Protein 3C57 (pdb70)

InterPro domains:
  IPR000792 Transcription regulator LuxR, C-terminal [PF00196] (149-204)
  IPR000792 Transcription regulator LuxR, C-terminal [PR00038] (150-164)
  IPR000792 Transcription regulator LuxR, C-terminal [PR00038] (164-180)
  IPR000792 Transcription regulator LuxR, C-terminal [PR00038] (180-192)
  IPR000792 Transcription regulator LuxR, C-terminal [PS00622] (164-191)
  IPR000792 Transcription regulator LuxR, C-terminal [PS50043] (143-208)
  IPR000792 Transcription regulator LuxR, C-terminal [SM00421] (147-204)
  IPR000792 Transcription regulator LuxR, C-terminal [cd06170] (150-204)
  IPR001789 Signal transduction response regulator, receiver domain [PF00072] (4-115)
  IPR001789 Signal transduction response regulator, receiver domain [PS50110] (3-119)
  IPR001789 Signal transduction response regulator, receiver domain [SM00448] (2-115)
  IPR011006 CheY-like superfamily [SSF52172] (1-129)
  IPR016032 Signal transduction response regulator, C-terminal effector [SSF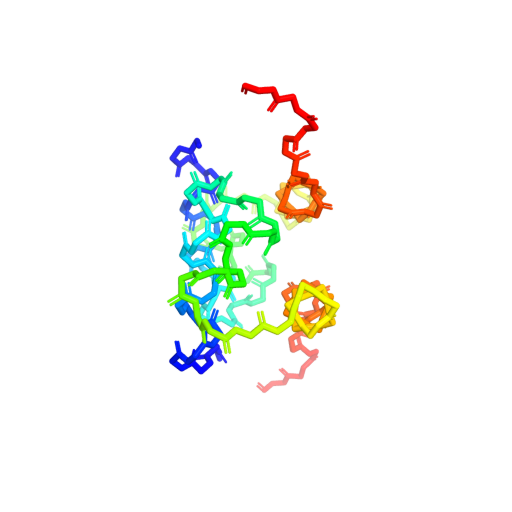46894] (137-208)
  IPR039420 Transcriptional regulatory protein WalR-like [PTHR43214] (2-208)
  IPR058245 NreC/VraR/RcsB-like, phosphoacceptor receiver domain [cd17535] (4-120)

Radius of gyration: 14.15 Å; Cα contacts (8 Å, |Δi|>4): 76; chains: 2; bounding box: 41×43×21 Å

Sequence (100 aa):
GLTDQERTLLGLLSSEGLLTNKQIADRMFLAEKTVKNYVSSRLLAKLGMMERRRTQTDQERTLLGLLLSEGLLTNKQIADRMFLAEKTVKKNNYVSSRLLAKLGMMERRTQ

B-factor: mean 14.69, std 7.92, range [2.0, 57.08]

Organism: Mycobacterium tuberculosis (strain ATCC 25618 / H37Rv) (NCBI:txid83332)

CATH classification: 1.10.10.10

Structure (mmCIF, N/CA/C/O backbone):
data_3C57
#
_entry.id   3C57
#
_cell.length_a   39.637
_cell.length_b   47.400
_cell.length_c   66.436
_cell.angle_alpha   90.00
_cell.angle_beta   90.00
_cell.angle_gamma   90.00
#
_symmetry.space_group_name_H-M   'P 21 21 21'
#
loop_
_entity.id
_entity.type
_entity.pdbx_description
1 polymer 'TWO COMPONENT TRANSCRIPTIONAL REGULATORY PROTEIN DEVR'
2 water water
#
loop_
_atom_site.group_PDB
_atom_site.id
_atom_site.type_symbol
_atom_site.label_atom_id
_atom_site.label_alt_id
_atom_site.label_comp_id
_atom_site.label_asym_id
_atom_site.label_entity_id
_atom_site.label_seq_id
_atom_site.pdbx_PDB_ins_code
_atom_site.Cartn_x
_atom_site.Cartn_y
_atom_site.Cartn_z
_atom_site.occupancy
_atom_site.B_iso_or_equiv
_atom_site.auth_seq_id
_atom_site.auth_comp_id
_atom_site.auth_asym_id
_atom_site.auth_atom_id
_atom_site.pdbx_PDB_model_num
ATOM 1 N N . GLY A 1 27 ? 36.792 -2.599 27.353 1.00 22.25 149 GLY A N 1
ATOM 2 C CA . GLY A 1 27 ? 36.971 -1.154 27.688 1.00 22.18 149 GLY A CA 1
ATOM 3 C C . GLY A 1 27 ? 38.423 -0.710 27.702 1.00 22.42 149 GLY A C 1
ATOM 4 O O . GLY A 1 27 ? 39.312 -1.446 27.285 1.00 25.16 149 GLY A O 1
ATOM 5 N N . LEU A 1 28 ? 38.668 0.499 28.189 1.00 20.83 150 LEU A N 1
ATOM 6 C CA . LEU A 1 28 ? 40.032 1.032 28.239 1.00 20.10 150 LEU A CA 1
ATOM 7 C C . LEU A 1 28 ? 40.761 0.625 29.520 1.00 20.15 150 LEU A C 1
ATOM 8 O O . LEU A 1 28 ? 40.131 0.293 30.533 1.00 19.78 150 LEU A O 1
ATOM 13 N N . THR A 1 29 ? 42.090 0.639 29.461 1.00 18.67 151 THR A N 1
ATOM 14 C CA . THR A 1 29 ? 42.906 0.415 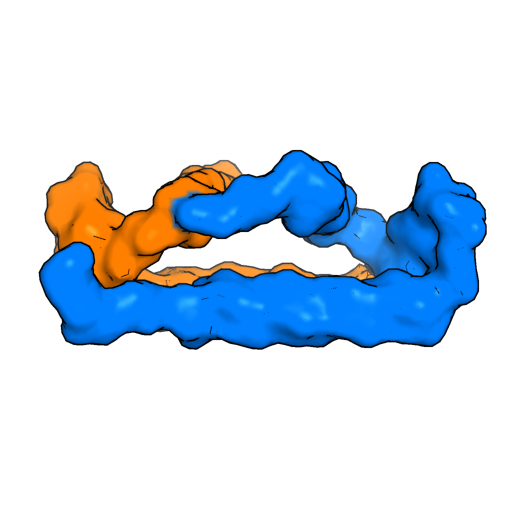30.644 1.00 17.22 151 THR A CA 1
ATOM 15 C C . THR A 1 29 ? 42.963 1.703 31.444 1.00 17.44 151 THR A C 1
ATOM 16 O O . THR A 1 29 ? 42.570 2.766 30.960 1.00 13.79 151 THR A O 1
ATOM 20 N N . ASP A 1 30 ? 43.481 1.600 32.664 1.00 16.69 152 ASP A N 1
ATOM 21 C CA . ASP A 1 30 ? 43.624 2.748 33.551 1.00 14.94 152 ASP A CA 1
ATOM 22 C C . ASP A 1 30 ? 44.423 3.906 32.932 1.00 14.68 152 ASP A C 1
ATOM 23 O O . ASP A 1 30 ? 43.983 5.057 32.976 1.00 12.32 152 ASP A O 1
ATOM 25 N N . GLN A 1 31 ? 45.589 3.615 32.356 1.00 13.78 153 GLN A N 1
ATOM 26 C CA . GLN A 1 31 ? 46.429 4.673 31.779 1.00 12.55 153 GLN A CA 1
ATOM 27 C C . GLN A 1 31 ? 45.712 5.379 30.623 1.00 12.14 153 GLN A C 1
ATOM 28 O O . GLN A 1 31 ? 45.750 6.602 30.500 1.00 13.05 153 GLN A O 1
ATOM 30 N N . GLU A 1 32 ? 45.057 4.584 29.781 1.00 11.91 154 GLU A N 1
ATOM 31 C CA . GLU A 1 32 ? 44.265 5.106 28.673 1.00 12.49 154 GLU A CA 1
ATOM 32 C C . GLU A 1 32 ? 43.137 5.989 29.190 1.00 9.87 154 GLU A C 1
ATOM 33 O O . GLU A 1 32 ? 42.879 7.064 28.632 1.00 9.32 154 GLU A O 1
ATOM 39 N N . ARG A 1 33 ? 42.461 5.534 30.250 1.00 9.78 155 ARG A N 1
ATOM 40 C CA . ARG A 1 33 ? 41.383 6.314 30.846 1.00 9.02 155 ARG A CA 1
ATOM 41 C C . ARG A 1 33 ? 41.887 7.664 31.368 1.00 8.31 155 ARG A C 1
ATOM 42 O O . ARG A 1 33 ? 41.240 8.691 31.179 1.00 12.22 155 ARG A O 1
ATOM 50 N N . THR A 1 34 ? 43.052 7.666 32.017 1.00 9.74 156 THR A N 1
ATOM 51 C CA . THR A 1 34 ? 43.657 8.907 32.497 1.00 11.20 156 THR A CA 1
ATOM 52 C C . THR A 1 34 ? 43.933 9.877 31.351 1.00 11.88 156 THR A C 1
ATOM 53 O O . THR A 1 34 ? 43.595 11.070 31.410 1.00 10.55 156 THR A O 1
ATOM 57 N N . LEU A 1 35 ? 44.542 9.357 30.298 1.00 9.11 157 LEU A N 1
ATOM 58 C CA . LEU A 1 35 ? 44.814 10.176 29.114 1.00 8.84 157 LEU A CA 1
ATOM 59 C C . LEU A 1 35 ? 43.522 10.720 28.537 1.00 9.03 157 LEU A C 1
ATOM 60 O O . LEU A 1 35 ? 43.452 11.898 28.190 1.00 11.14 157 LEU A O 1
ATOM 65 N N . LEU A 1 36 ? 42.497 9.866 28.434 1.00 8.98 158 LEU A N 1
ATOM 66 C CA . LEU A 1 36 ? 41.192 10.291 27.893 1.00 9.41 158 LEU A CA 1
ATOM 67 C C . LEU A 1 36 ? 40.593 11.412 28.770 1.00 9.37 158 LEU A C 1
ATOM 68 O O . LEU A 1 36 ? 40.034 12.366 28.250 1.00 12.16 158 LEU A O 1
ATOM 73 N N . GLY A 1 37 ? 40.775 11.315 30.082 1.00 8.33 159 GLY A N 1
ATOM 74 C CA . GLY A 1 37 ? 40.354 12.371 30.992 1.00 10.72 159 GLY A CA 1
ATOM 75 C C . GLY A 1 37 ? 41.006 13.697 30.651 1.00 11.98 159 GLY A C 1
ATOM 76 O O . GLY A 1 37 ? 40.346 14.737 30.610 1.00 13.00 159 GLY A O 1
ATOM 77 N N . LEU A 1 38 ? 42.314 13.666 30.427 1.00 10.01 160 LEU A N 1
ATOM 78 C CA . LEU A 1 38 ? 43.060 14.901 30.123 1.00 8.75 160 LEU A CA 1
ATOM 79 C C . LEU A 1 38 ? 42.633 15.476 28.786 1.00 11.82 160 LEU A C 1
ATOM 80 O O . LEU A 1 38 ? 42.540 16.710 28.635 1.00 12.79 160 LEU A O 1
ATOM 85 N N . LEU A 1 39 ? 42.388 14.608 27.805 1.00 10.95 161 LEU A N 1
ATOM 86 C CA . LEU A 1 39 ? 41.893 15.082 26.500 1.00 11.09 161 LEU A CA 1
ATOM 87 C C . LEU A 1 39 ? 40.514 15.736 26.679 1.00 11.67 161 LEU A C 1
ATOM 88 O O . LEU A 1 39 ? 40.201 16.777 26.077 1.00 12.28 161 LEU A O 1
ATOM 93 N N . SER A 1 40 ? 39.703 15.135 27.538 1.00 10.43 162 SER A N 1
ATOM 94 C CA A SER A 1 40 ? 38.337 15.606 27.740 0.50 11.62 162 SER A CA 1
ATOM 95 C CA B SER A 1 40 ? 38.336 15.597 27.782 0.50 11.75 162 SER A CA 1
ATOM 96 C C . SER A 1 40 ? 38.348 16.992 28.389 1.00 11.77 162 SER A C 1
ATOM 97 O O . SER A 1 40 ? 37.415 17.782 28.190 1.00 11.21 162 SER A O 1
ATOM 102 N N . GLU A 1 41 ? 39.410 17.271 29.151 1.00 10.09 163 GLU A N 1
ATOM 103 C CA . GLU A 1 41 ? 39.569 18.549 29.845 1.00 13.52 163 GLU A CA 1
ATOM 104 C C . GLU A 1 41 ? 40.078 19.602 28.873 1.00 10.85 163 GLU A C 1
ATOM 105 O O . GLU A 1 41 ? 40.080 20.795 29.199 1.00 11.41 163 GLU A O 1
ATOM 111 N N . GLY A 1 42 ? 40.557 19.168 27.712 1.00 7.88 164 GLY A N 1
ATOM 112 C CA . GLY A 1 42 ? 41.033 20.111 26.720 1.00 7.73 164 GLY A CA 1
ATOM 113 C C . GLY A 1 42 ? 42.507 20.455 26.801 1.00 7.81 164 GLY A C 1
ATOM 114 O O . GLY A 1 42 ? 42.953 21.423 26.183 1.00 8.06 164 GLY A O 1
ATOM 115 N N . LEU A 1 43 ? 43.285 19.678 27.547 1.00 8.78 165 LEU A N 1
ATOM 116 C CA A LEU A 1 43 ? 44.719 19.944 27.614 0.50 9.46 165 LEU A CA 1
ATOM 117 C CA B LEU A 1 43 ? 44.735 19.921 27.618 0.50 9.28 165 LEU A CA 1
ATOM 118 C C . LEU A 1 43 ? 45.404 19.645 26.282 1.00 10.28 165 LEU A C 1
ATOM 119 O O . LEU A 1 43 ? 45.067 18.670 25.609 1.00 11.49 165 LEU A O 1
ATOM 128 N N . THR A 1 44 ? 46.385 20.469 25.908 1.00 11.72 166 THR A N 1
ATOM 129 C CA . THR A 1 44 ? 47.158 20.220 24.691 1.00 10.15 166 THR A CA 1
ATOM 130 C C . THR A 1 44 ? 48.094 19.038 24.868 1.00 11.71 166 THR A C 1
ATOM 131 O O . THR A 1 44 ? 48.365 18.641 26.023 1.00 10.35 166 THR A O 1
ATOM 135 N N . ASN A 1 45 ? 48.636 18.501 23.764 1.00 11.05 167 ASN A N 1
ATOM 136 C CA . ASN A 1 45 ? 49.659 17.440 23.914 1.00 11.09 167 ASN A CA 1
ATOM 137 C C . ASN A 1 45 ? 50.825 17.897 24.772 1.00 11.48 167 ASN A C 1
ATOM 138 O O . ASN A 1 45 ? 51.344 17.111 25.562 1.00 11.78 167 ASN A O 1
ATOM 143 N N . LYS A 1 46 ? 51.250 19.153 24.589 1.00 9.79 168 LYS A N 1
ATOM 144 C CA . LYS A 1 46 ? 52.361 19.685 25.391 1.00 11.82 168 LYS A CA 1
ATOM 145 C C . LYS A 1 46 ? 52.007 19.713 26.876 1.00 12.51 168 LYS A C 1
ATOM 146 O O . LYS A 1 46 ? 52.811 19.349 27.710 1.00 10.78 168 LYS A O 1
ATOM 150 N N . GLN A 1 47 ? 50.806 20.168 27.198 1.00 9.84 169 GLN A N 1
ATOM 151 C CA . GLN A 1 47 ? 50.382 20.223 28.606 1.00 11.64 169 GLN A CA 1
ATOM 152 C C . GLN A 1 47 ? 50.329 18.828 29.191 1.00 8.96 169 GLN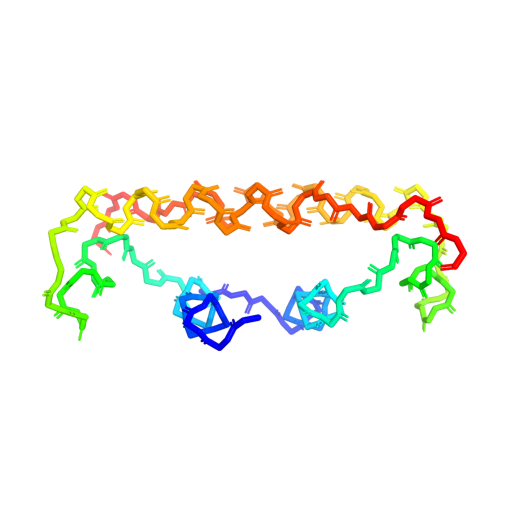 A C 1
ATOM 153 O O . GLN A 1 47 ? 50.717 18.625 30.345 1.00 11.15 169 GLN A O 1
ATOM 159 N N . ILE A 1 48 ? 49.845 17.870 28.398 1.00 8.74 170 ILE A N 1
ATOM 160 C CA . ILE A 1 48 ? 49.760 16.478 28.872 1.00 10.19 170 ILE A CA 1
ATOM 161 C C . ILE A 1 48 ? 51.164 15.911 29.090 1.00 8.93 170 ILE A C 1
ATOM 162 O O . ILE A 1 48 ? 51.426 15.262 30.116 1.00 11.10 170 ILE A O 1
ATOM 167 N N . ALA A 1 49 ? 52.074 16.205 28.162 1.00 8.88 171 ALA A N 1
ATOM 168 C CA . ALA A 1 49 ? 53.477 15.723 28.257 1.00 9.93 171 ALA A CA 1
ATOM 169 C C . ALA A 1 49 ? 54.138 16.278 29.509 1.00 10.39 171 ALA A C 1
ATOM 170 O O . ALA A 1 49 ? 54.874 15.575 30.222 1.00 10.96 171 ALA A O 1
ATOM 172 N N . ASP A 1 50 ? 53.870 17.538 29.800 1.00 11.01 172 ASP A N 1
ATOM 173 C CA . ASP A 1 50 ? 54.426 18.139 30.988 1.00 14.69 172 ASP A CA 1
ATOM 174 C C . ASP A 1 50 ? 53.888 17.529 32.276 1.00 14.16 172 ASP A C 1
ATOM 175 O O . ASP A 1 50 ? 54.649 17.321 33.228 1.00 19.52 172 ASP A O 1
ATOM 180 N N . ARG A 1 51 ? 52.607 17.188 32.291 1.00 12.72 173 ARG A N 1
ATOM 181 C CA . ARG A 1 51 ? 51.974 16.559 33.451 1.00 15.28 173 ARG A CA 1
ATOM 182 C C . ARG A 1 51 ? 52.451 15.117 33.658 1.00 13.53 173 ARG A C 1
ATOM 183 O O . ARG A 1 51 ? 52.447 14.602 34.801 1.00 11.44 173 ARG A O 1
ATOM 191 N N . MET A 1 52 ? 52.847 14.472 32.553 1.00 13.04 174 MET A N 1
ATOM 192 C CA . MET A 1 52 ? 53.261 13.053 32.574 1.00 13.59 174 MET A CA 1
ATOM 193 C C . MET A 1 52 ? 54.770 12.827 32.495 1.00 10.64 174 MET A C 1
ATOM 194 O O . MET A 1 52 ? 55.238 11.668 32.543 1.00 12.96 174 MET A O 1
ATOM 199 N N . PHE A 1 53 ? 55.538 13.908 32.414 1.00 10.76 175 PHE A N 1
ATOM 200 C CA . PHE A 1 53 ? 57.008 13.812 32.309 1.00 9.31 175 PHE A CA 1
ATOM 201 C C . PHE A 1 53 ? 57.388 12.975 31.100 1.00 11.98 175 PHE A C 1
ATOM 202 O O . PHE A 1 53 ? 58.265 12.123 31.182 1.00 12.36 175 PHE A O 1
ATOM 210 N N . LEU A 1 54 ? 56.710 13.218 29.985 1.00 7.52 176 LEU A N 1
ATOM 211 C CA . LEU A 1 54 ? 56.970 12.507 28.728 1.00 10.81 176 LEU A CA 1
ATOM 212 C C . LEU A 1 54 ? 57.318 13.515 27.646 1.00 10.43 176 LEU A C 1
ATOM 213 O O . LEU A 1 54 ? 57.006 14.705 27.769 1.00 12.56 176 LEU A O 1
ATOM 218 N N . ALA A 1 55 ? 57.946 13.045 26.577 1.00 10.23 177 ALA A N 1
ATOM 219 C CA . ALA A 1 55 ? 58.138 13.861 25.389 1.00 9.01 177 ALA A CA 1
ATOM 220 C C . ALA A 1 55 ? 56.804 14.145 24.719 1.00 11.42 177 ALA A C 1
ATOM 221 O O . ALA A 1 55 ? 55.907 13.303 24.709 1.00 10.43 177 ALA A O 1
ATOM 223 N N . GLU A 1 56 ? 56.669 15.337 24.144 1.00 11.16 178 GLU A N 1
ATOM 224 C CA . GLU A 1 56 ? 55.429 15.657 23.408 1.00 8.91 178 GLU A CA 1
ATOM 225 C C . GLU A 1 56 ? 55.159 14.638 22.291 1.00 10.26 178 GLU A C 1
ATOM 226 O O . GLU A 1 56 ? 54.001 14.253 22.051 1.00 11.96 178 GLU A O 1
ATOM 232 N N . LYS A 1 57 ? 56.214 14.201 21.602 1.00 9.94 179 LYS A N 1
ATOM 233 C CA . LYS A 1 57 ? 56.010 13.234 20.507 1.00 10.68 179 LYS A CA 1
ATOM 234 C C . LYS A 1 57 ? 55.466 11.909 21.033 1.00 11.39 179 LYS A C 1
ATOM 235 O O . LYS A 1 57 ? 54.655 11.247 20.377 1.00 12.36 179 LYS A O 1
ATOM 241 N N . THR A 1 58 ? 55.916 11.512 22.223 1.00 9.99 180 THR A N 1
ATOM 242 C CA . THR A 1 58 ? 55.420 10.286 22.850 1.00 11.66 180 THR A CA 1
ATOM 243 C C . THR A 1 58 ? 53.909 10.419 23.103 1.00 10.95 180 THR A C 1
ATOM 244 O O . THR A 1 58 ? 53.094 9.500 22.830 1.00 11.16 180 THR A O 1
ATOM 248 N N . VAL A 1 59 ? 53.530 11.577 23.644 1.00 10.30 181 VAL A N 1
ATOM 249 C CA . VAL A 1 59 ? 52.122 11.835 23.923 1.00 10.56 181 VAL A CA 1
ATOM 250 C C . VAL A 1 59 ? 51.327 11.806 22.621 1.00 11.01 181 VAL A C 1
ATOM 251 O O . VAL A 1 59 ? 50.253 11.193 22.570 1.00 12.10 181 VAL A O 1
ATOM 255 N N . LYS A 1 60 ? 51.858 12.412 21.560 1.00 10.14 182 LYS A N 1
ATOM 256 C CA . LYS A 1 60 ? 51.156 12.430 20.287 1.00 10.78 182 LYS A CA 1
ATOM 257 C C . LYS A 1 60 ? 50.868 10.995 19.833 1.00 11.70 182 LYS A C 1
ATOM 258 O O . LYS A 1 60 ? 49.744 10.657 19.372 1.00 11.02 182 LYS A O 1
ATOM 264 N N . ASN A 1 61 ? 51.874 10.138 19.962 1.00 10.95 183 ASN A N 1
ATOM 265 C CA . ASN A 1 61 ? 51.690 8.746 19.557 1.00 11.90 183 ASN A CA 1
ATOM 266 C C . ASN A 1 61 ? 50.675 8.005 20.436 1.00 10.62 183 ASN A C 1
ATOM 267 O O . ASN A 1 61 ? 49.856 7.239 19.911 1.00 12.45 183 ASN A O 1
ATOM 272 N N . TYR A 1 62 ? 50.736 8.204 21.755 1.00 9.72 184 TYR A N 1
ATOM 273 C CA . TYR A 1 62 ? 49.734 7.602 22.666 1.00 9.53 184 TYR A CA 1
ATOM 274 C C . TYR A 1 62 ? 48.308 8.058 22.323 1.00 10.43 184 TYR A C 1
ATOM 275 O O . TYR A 1 62 ? 47.366 7.252 22.327 1.00 11.92 184 TYR A O 1
ATOM 284 N N . VAL A 1 63 ? 48.160 9.352 22.029 1.00 9.24 185 VAL A N 1
ATOM 285 C CA . VAL A 1 63 ? 46.838 9.921 21.715 1.00 10.62 185 VAL A CA 1
ATOM 286 C C . VAL A 1 63 ? 46.356 9.328 20.398 1.00 9.72 185 VAL A C 1
ATOM 287 O O . VAL A 1 63 ? 45.177 8.965 20.269 1.00 10.51 185 VAL A O 1
ATOM 291 N N . SER A 1 64 ? 47.257 9.203 19.419 1.00 10.36 186 SER A N 1
ATOM 292 C CA A SER A 1 64 ? 46.870 8.611 18.140 0.75 11.04 186 SER A CA 1
ATOM 293 C CA B SER A 1 64 ? 46.875 8.591 18.137 0.25 9.91 186 SER A CA 1
ATOM 294 C C . SER A 1 64 ? 46.370 7.162 18.309 1.00 10.29 186 SER A C 1
ATOM 295 O O . SER A 1 64 ? 45.381 6.755 17.681 1.00 10.36 186 SER A O 1
ATOM 300 N N . ARG A 1 65 ? 47.078 6.380 19.137 1.00 7.33 187 ARG A N 1
ATOM 301 C CA . ARG A 1 65 ? 46.687 4.970 19.381 1.00 8.54 187 ARG A CA 1
ATOM 302 C C . ARG A 1 65 ? 45.340 4.927 20.105 1.00 9.99 187 ARG A C 1
ATOM 303 O O . ARG A 1 65 ? 44.443 4.134 19.760 1.00 10.77 187 ARG A O 1
ATOM 311 N N . LEU A 1 66 ? 45.186 5.792 21.105 1.00 8.48 188 LEU A N 1
ATOM 312 C CA . LEU A 1 66 ? 43.921 5.835 21.872 1.00 8.43 188 LEU A CA 1
ATOM 313 C C . LEU A 1 66 ? 42.740 6.207 20.976 1.00 12.23 188 LEU A C 1
ATOM 314 O O . LEU A 1 66 ? 41.685 5.552 20.985 1.00 10.52 188 LEU A O 1
ATOM 319 N N . LEU A 1 67 ? 42.893 7.267 20.192 1.00 10.48 189 LEU A N 1
ATOM 320 C CA . LEU A 1 67 ? 41.787 7.652 19.312 1.00 11.14 189 LEU A CA 1
ATOM 321 C C . LEU A 1 67 ? 41.495 6.577 18.282 1.00 13.49 189 LEU A C 1
ATOM 322 O O . LEU A 1 67 ? 40.339 6.346 17.945 1.00 12.71 189 LEU A O 1
ATOM 327 N N . ALA A 1 68 ? 42.529 5.901 17.781 1.00 11.52 190 ALA A N 1
ATOM 328 C CA . ALA A 1 68 ? 42.274 4.759 16.875 1.00 14.17 190 ALA A CA 1
ATOM 329 C C . ALA A 1 68 ? 41.446 3.645 17.537 1.00 13.91 190 ALA A C 1
ATOM 330 O O . ALA A 1 68 ? 40.522 3.089 16.912 1.00 13.42 190 ALA A O 1
ATOM 332 N N . LYS A 1 69 ? 41.769 3.331 18.788 1.00 11.15 191 LYS A N 1
ATOM 333 C CA . LYS A 1 69 ? 41.041 2.324 19.554 1.00 11.32 191 LYS A CA 1
ATOM 334 C C . LYS A 1 69 ? 39.580 2.727 19.774 1.00 11.26 191 LYS A C 1
ATOM 335 O O . LYS A 1 69 ? 38.671 1.892 19.629 1.00 11.49 191 LYS A O 1
ATOM 341 N N . LEU A 1 70 ? 39.348 3.982 20.153 1.00 10.42 192 LEU A N 1
ATOM 342 C CA . LEU A 1 70 ? 37.975 4.487 20.336 1.00 9.75 192 LEU A CA 1
ATOM 343 C C . LEU A 1 70 ? 37.172 4.440 19.047 1.00 12.25 192 LEU A C 1
ATOM 344 O O . LEU A 1 70 ? 35.945 4.324 19.078 1.00 11.54 192 LEU A O 1
ATOM 349 N N . GLY A 1 71 ? 37.883 4.549 17.931 1.00 9.69 193 GLY A N 1
ATOM 350 C CA . GLY A 1 71 ? 37.284 4.554 16.592 1.00 8.82 193 GLY A CA 1
ATOM 351 C C . GLY A 1 71 ? 36.871 3.185 16.089 1.00 8.14 193 GLY A C 1
ATOM 352 O O . GLY A 1 71 ? 36.275 3.073 14.992 1.00 8.92 193 GLY A O 1
ATOM 353 N N . MET A 1 72 ? 37.182 2.138 16.870 1.00 7.49 194 MET A N 1
ATOM 354 C CA A MET A 1 72 ? 36.835 0.761 16.482 0.75 7.88 194 MET A CA 1
ATOM 355 C CA B MET A 1 72 ? 36.821 0.777 16.481 0.25 9.65 194 MET A CA 1
ATOM 356 C C . MET A 1 72 ? 35.880 0.160 17.498 1.00 9.29 194 MET A C 1
ATOM 357 O O . MET A 1 72 ? 35.842 0.596 18.668 1.00 10.03 194 MET A O 1
ATOM 366 N N . GLU A 1 73 ? 35.118 -0.858 17.079 1.00 10.07 195 GLU A N 1
ATOM 367 C CA . GLU A 1 73 ? 34.244 -1.545 18.023 1.00 10.59 195 GLU A CA 1
ATOM 368 C C . GLU A 1 73 ? 34.292 -3.038 17.754 1.00 9.17 195 GLU A C 1
ATOM 369 O O . GLU A 1 73 ? 34.711 -3.459 16.670 1.00 10.37 195 GLU A O 1
ATO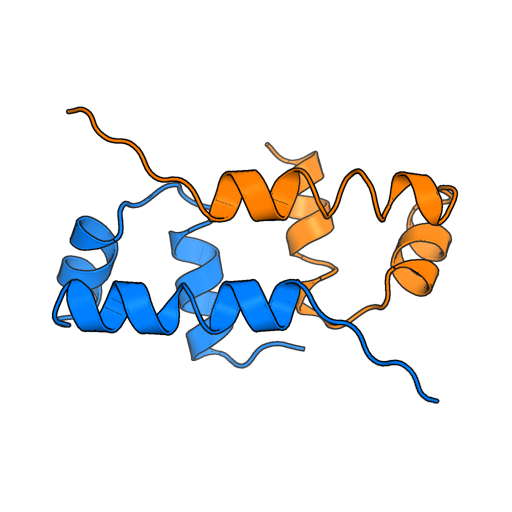M 375 N N . ARG A 1 74 ? 33.900 -3.836 18.742 1.00 9.31 196 ARG A N 1
ATOM 376 C CA A ARG A 1 74 ? 33.902 -5.283 18.516 0.50 9.32 196 ARG A CA 1
ATOM 377 C CA B ARG A 1 74 ? 33.811 -5.307 18.587 0.50 11.60 196 ARG A CA 1
ATOM 378 C C . ARG A 1 74 ? 32.913 -5.675 17.418 1.00 10.75 196 ARG A C 1
ATOM 379 O O . ARG A 1 74 ? 31.785 -5.166 17.335 1.00 10.80 196 ARG A O 1
ATOM 394 N N . ARG A 1 75 ? 33.331 -6.606 16.565 1.00 7.00 197 ARG A N 1
ATOM 395 C CA . ARG A 1 75 ? 32.418 -7.072 15.525 1.00 7.56 197 ARG A CA 1
ATOM 396 C C . ARG A 1 75 ? 31.783 -8.415 15.869 1.00 11.20 197 ARG A C 1
ATOM 397 O O . ARG A 1 75 ? 30.967 -8.906 15.117 1.00 12.58 197 ARG A O 1
ATOM 405 N N . THR A 1 76 ? 32.162 -9.018 17.000 1.00 10.46 198 THR A N 1
ATOM 406 C CA . THR A 1 76 ? 31.754 -10.407 17.223 1.00 14.93 198 THR A CA 1
ATOM 407 C C . THR A 1 76 ? 31.026 -10.449 18.526 1.00 19.39 198 THR A C 1
ATOM 408 O O . THR A 1 76 ? 30.975 -9.449 19.252 1.00 18.21 198 THR A O 1
ATOM 412 N N . GLN A 1 77 ? 30.514 -11.637 18.827 1.00 23.31 199 GLN A N 1
ATOM 413 C CA . GLN A 1 77 ? 29.792 -11.912 20.056 1.00 27.79 199 GLN A CA 1
ATOM 414 C C . GLN A 1 77 ? 30.738 -11.926 21.259 1.00 29.77 199 GLN A C 1
ATOM 415 O O . GLN A 1 77 ? 30.874 -10.928 21.969 1.00 32.74 199 GLN A O 1
ATOM 418 N N . THR B 1 29 ? 31.533 19.467 26.611 1.00 17.86 151 THR B N 1
ATOM 419 C CA . THR B 1 29 ? 30.048 19.343 26.448 1.00 16.92 151 THR B CA 1
ATOM 420 C C . THR B 1 29 ? 29.552 18.056 27.099 1.00 16.16 151 THR B C 1
ATOM 421 O O . THR B 1 29 ? 30.035 16.981 26.777 1.00 12.51 151 THR B O 1
ATOM 425 N N . ASP B 1 30 ? 28.578 18.154 28.001 1.00 15.91 152 ASP B N 1
ATOM 426 C CA . ASP B 1 30 ? 28.159 16.977 28.776 1.00 15.52 152 ASP B CA 1
ATOM 427 C C . ASP B 1 30 ? 27.550 15.825 27.970 1.00 14.40 152 ASP B C 1
ATOM 428 O O . A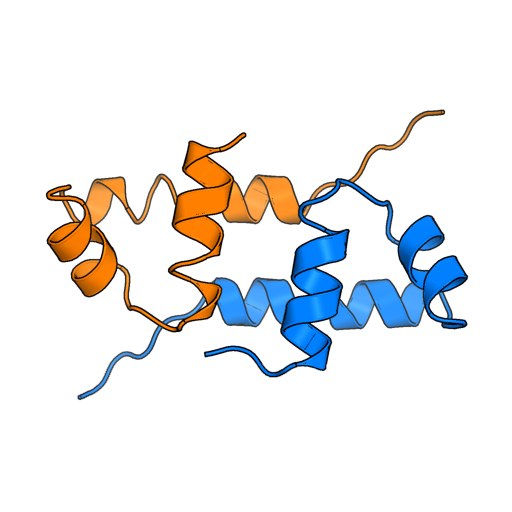SP B 1 30 ? 27.730 14.670 28.341 1.00 13.83 152 ASP B O 1
ATOM 433 N N . GLN B 1 31 ? 26.862 16.109 26.865 1.00 13.89 153 GLN B N 1
ATOM 434 C CA . GLN B 1 31 ? 26.324 15.022 26.015 1.00 13.91 153 GLN B CA 1
ATOM 435 C C . GLN B 1 31 ? 27.443 14.262 25.299 1.00 13.73 153 GLN B C 1
ATOM 436 O O . GLN B 1 31 ? 27.366 13.050 25.074 1.00 16.26 153 GLN B O 1
ATOM 438 N N . GLU B 1 32 ? 28.495 14.987 24.948 1.00 14.29 154 GLU B N 1
ATOM 439 C CA . GLU B 1 32 ? 29.658 14.341 24.376 1.00 13.38 154 GLU B CA 1
ATOM 440 C C . GLU B 1 32 ? 30.445 13.593 25.450 1.00 11.74 154 GLU B C 1
ATOM 441 O O . GLU B 1 32 ? 30.956 12.497 25.203 1.00 9.81 154 GLU B O 1
ATOM 447 N N . ARG B 1 33 ? 30.525 14.168 26.645 1.00 12.48 155 ARG B N 1
ATOM 448 C CA . ARG B 1 33 ? 31.150 13.461 27.768 1.00 11.34 155 ARG B CA 1
ATOM 449 C C . ARG B 1 33 ? 30.396 12.169 28.107 1.00 14.44 155 ARG B C 1
ATOM 450 O O . ARG B 1 33 ? 31.008 11.161 28.451 1.00 12.14 155 ARG B O 1
ATOM 455 N N . THR B 1 34 ? 29.067 12.189 27.995 1.00 11.26 156 THR B N 1
ATOM 456 C CA . THR B 1 34 ? 28.266 11.000 28.248 1.00 14.88 156 THR B CA 1
ATOM 457 C C . THR B 1 34 ? 28.590 9.901 27.230 1.00 13.06 156 THR B C 1
ATOM 458 O O . THR B 1 34 ? 28.818 8.739 27.579 1.00 11.07 156 THR B O 1
ATOM 462 N N . LEU B 1 35 ? 28.608 10.284 25.962 1.00 12.02 157 LEU B N 1
ATOM 463 C CA . LEU B 1 35 ? 28.956 9.357 24.900 1.00 10.55 157 LEU B CA 1
ATOM 464 C C . LEU B 1 35 ? 30.367 8.787 25.105 1.00 10.04 157 LEU B C 1
ATOM 465 O O . LEU B 1 35 ? 30.605 7.569 24.935 1.00 11.29 157 LEU B O 1
ATOM 470 N N . LEU B 1 36 ? 31.321 9.664 25.443 1.00 9.38 158 LEU B N 1
ATOM 471 C CA . LEU B 1 36 ? 32.704 9.220 25.637 1.00 8.97 158 LEU B CA 1
ATOM 472 C C . LEU B 1 36 ? 32.809 8.164 26.755 1.00 8.58 158 LEU B C 1
ATOM 473 O O . LEU B 1 36 ? 33.574 7.208 26.644 1.00 9.49 158 LEU B O 1
ATOM 478 N N . GLY B 1 37 ? 32.033 8.355 27.819 1.00 8.15 159 GLY B N 1
ATOM 479 C CA . GLY B 1 37 ? 31.964 7.386 28.901 1.00 8.98 159 GLY B CA 1
ATOM 480 C C . GLY B 1 37 ? 31.570 6.005 28.412 1.00 12.51 159 GLY B C 1
ATOM 481 O O . GLY B 1 37 ? 32.177 5.002 28.797 1.00 13.05 159 GLY B O 1
ATOM 482 N N . LEU B 1 38 ? 30.542 5.937 27.568 1.00 9.40 160 LEU B N 1
ATOM 483 C CA A LEU B 1 38 ? 30.067 4.651 27.053 0.50 12.25 160 LEU B CA 1
ATOM 484 C CA B LEU B 1 38 ? 30.065 4.654 27.053 0.50 9.24 160 LEU B CA 1
ATOM 485 C C . LEU B 1 38 ? 31.084 4.020 26.094 1.00 9.98 160 LEU B C 1
ATOM 486 O O . LEU B 1 38 ? 31.275 2.801 26.089 1.00 11.71 160 LEU B O 1
ATOM 495 N N . LEU B 1 39 ? 31.741 4.844 25.276 1.00 11.35 161 LEU B N 1
ATOM 496 C CA . LEU B 1 39 ? 32.796 4.338 24.389 1.00 11.71 161 LEU B CA 1
ATOM 497 C C . LEU B 1 39 ? 33.936 3.723 25.187 1.00 13.60 161 LEU B C 1
ATOM 498 O O . LEU B 1 39 ? 34.502 2.681 24.829 1.00 12.83 161 LEU B O 1
ATOM 503 N N . SER B 1 40 ? 34.291 4.384 26.283 1.00 10.94 162 SER B N 1
ATOM 504 C CA . SER B 1 40 ? 35.391 3.942 27.105 1.00 11.66 162 SER B CA 1
ATOM 505 C C . SER B 1 40 ? 35.076 2.597 27.744 1.00 10.80 162 SER B C 1
ATOM 506 O O . SER B 1 40 ? 35.991 1.870 28.100 1.00 10.92 162 SER B O 1
ATOM 509 N N . GLU B 1 41 ? 33.790 2.279 27.898 1.00 8.11 163 GLU B N 1
ATOM 510 C CA . GLU B 1 41 ? 33.385 0.980 28.448 1.00 12.17 163 GLU B CA 1
ATOM 511 C C . GLU B 1 41 ? 33.404 -0.111 27.395 1.00 11.91 163 GLU B C 1
ATOM 512 O O . GLU B 1 41 ? 33.203 -1.280 27.718 1.00 12.17 163 GLU B O 1
ATOM 518 N N . GLY B 1 42 ? 33.623 0.269 26.142 1.00 10.55 164 GLY B N 1
ATOM 519 C CA . GLY B 1 42 ? 33.704 -0.712 25.067 1.00 12.21 164 GLY B CA 1
ATOM 520 C C . GLY B 1 42 ? 32.379 -1.094 24.442 1.00 10.82 164 GLY B C 1
ATOM 521 O O . GLY B 1 42 ? 32.292 -2.067 23.687 1.00 12.41 164 GLY B O 1
ATOM 522 N N . LEU B 1 43 ? 31.314 -0.371 24.756 1.00 9.02 165 LEU B N 1
ATOM 523 C CA A LEU B 1 43 ? 30.041 -0.645 24.099 0.50 10.08 165 LEU B CA 1
ATOM 524 C CA B LEU B 1 43 ? 30.029 -0.627 24.099 0.50 12.28 165 LEU B CA 1
ATOM 525 C C . LEU B 1 43 ? 30.099 -0.392 22.589 1.00 9.24 165 LEU B C 1
ATOM 526 O O . LEU B 1 43 ? 30.711 0.569 22.118 1.00 11.56 165 LEU B O 1
ATOM 535 N N . THR B 1 44 ? 29.431 -1.255 21.825 1.00 10.01 166 THR B N 1
ATOM 536 C CA . THR B 1 44 ? 29.350 -1.048 20.394 1.00 10.59 166 THR B CA 1
ATOM 537 C C . THR B 1 44 ? 28.378 0.103 20.086 1.00 9.90 166 THR B C 1
ATOM 538 O O . THR B 1 44 ? 27.586 0.523 20.958 1.00 8.11 166 THR B O 1
ATOM 542 N N . ASN B 1 45 ? 28.400 0.605 18.853 1.00 9.24 167 ASN B N 1
ATOM 543 C CA . ASN B 1 45 ? 27.405 1.634 18.484 1.00 10.97 167 ASN B CA 1
ATOM 544 C C . ASN B 1 45 ? 25.969 1.148 18.691 1.00 11.91 167 ASN B C 1
ATOM 545 O O . ASN B 1 45 ? 25.099 1.940 19.074 1.00 10.78 167 ASN B O 1
ATOM 550 N N . LYS B 1 46 ? 25.699 -0.132 18.396 1.00 10.16 168 LYS B N 1
ATOM 551 C CA . LYS B 1 46 ? 24.344 -0.680 18.579 1.00 10.97 168 LYS B CA 1
ATOM 552 C C . LYS B 1 46 ? 23.942 -0.70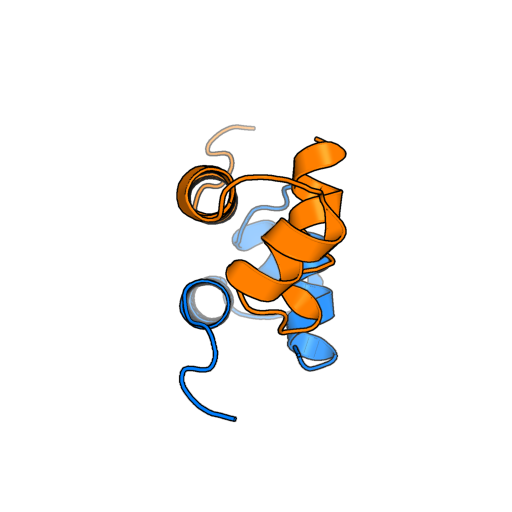2 20.043 1.00 11.56 168 LYS B C 1
ATOM 553 O O . LYS B 1 46 ? 22.786 -0.415 20.353 1.00 11.11 168 LYS B O 1
ATOM 556 N N . GLN B 1 47 ? 24.874 -1.062 20.931 1.00 9.85 169 GLN B N 1
ATOM 557 C CA . GLN B 1 47 ? 24.576 -1.096 22.377 1.00 11.18 169 GLN B CA 1
ATOM 558 C C . GLN B 1 47 ? 24.347 0.306 22.874 1.00 10.24 169 GLN B C 1
ATOM 559 O O . GLN B 1 47 ? 23.492 0.524 23.732 1.00 9.88 169 GLN B O 1
ATOM 565 N N . ILE B 1 48 ? 25.114 1.248 22.340 1.00 8.08 170 ILE B N 1
ATOM 566 C CA . ILE B 1 48 ? 24.934 2.658 22.735 1.00 9.35 170 ILE B CA 1
ATOM 567 C C . ILE B 1 48 ? 23.578 3.178 22.233 1.00 10.20 170 ILE B C 1
ATOM 568 O O . ILE B 1 48 ? 22.834 3.854 22.968 1.00 11.16 170 ILE B O 1
ATOM 573 N N . ALA B 1 49 ? 23.253 2.855 20.989 1.00 9.79 171 ALA B N 1
ATOM 574 C CA . ALA B 1 49 ? 21.946 3.234 20.411 1.00 10.69 171 ALA B CA 1
ATOM 575 C C . ALA B 1 49 ? 20.788 2.677 21.235 1.00 11.71 171 ALA B C 1
ATOM 576 O O . ALA B 1 49 ? 19.796 3.381 21.512 1.00 11.83 171 ALA B O 1
ATOM 578 N N . ASP B 1 50 ? 20.915 1.418 21.636 1.00 10.93 172 ASP B N 1
ATOM 579 C CA . ASP B 1 50 ? 19.905 0.801 22.498 1.00 14.13 172 ASP B CA 1
ATOM 580 C C . ASP B 1 50 ? 19.770 1.552 23.820 1.00 12.88 172 ASP B C 1
ATOM 581 O O . ASP B 1 50 ? 18.651 1.858 24.254 1.00 12.53 172 ASP B O 1
ATOM 586 N N . ARG B 1 51 ? 20.894 1.849 24.458 1.00 12.20 173 ARG B N 1
ATOM 587 C CA . ARG B 1 51 ? 20.901 2.519 25.768 1.00 13.79 173 ARG B CA 1
ATOM 588 C C . ARG B 1 51 ? 20.257 3.906 25.681 1.00 15.50 173 ARG B C 1
ATOM 589 O O . ARG B 1 51 ? 19.551 4.352 26.611 1.00 14.32 173 ARG B O 1
ATOM 597 N N . MET B 1 52 ? 20.517 4.584 24.565 1.00 11.52 174 MET B N 1
ATOM 598 C CA . MET B 1 52 ? 20.082 5.981 24.356 1.00 14.64 174 MET B CA 1
ATOM 599 C C . MET B 1 52 ? 18.778 6.115 23.562 1.00 13.69 174 MET B C 1
ATOM 600 O O . MET B 1 52 ? 18.265 7.225 23.352 1.00 13.74 174 MET B O 1
ATOM 605 N N . PHE B 1 53 ? 18.230 4.977 23.159 1.00 11.25 175 PHE B N 1
ATOM 606 C CA . PHE B 1 53 ? 17.060 4.918 22.283 1.00 10.14 175 PHE B CA 1
ATOM 607 C C . PHE B 1 53 ? 17.219 5.857 21.073 1.00 8.48 175 PHE B C 1
ATOM 608 O O . PHE B 1 53 ? 16.367 6.702 20.802 1.00 9.79 175 PHE B O 1
ATOM 616 N N . LEU B 1 54 ? 18.337 5.676 20.361 1.00 9.35 176 LEU B N 1
ATOM 617 C CA . LEU B 1 54 ? 18.673 6.417 19.151 1.00 11.20 176 LEU B CA 1
ATOM 618 C C . LEU B 1 54 ? 18.885 5.415 18.020 1.00 12.37 176 LEU B C 1
ATOM 619 O O . LEU B 1 54 ? 19.204 4.250 18.282 1.00 13.53 176 LEU B O 1
ATOM 624 N N . ALA B 1 55 ? 18.718 5.856 16.777 1.00 9.87 177 ALA B N 1
ATOM 625 C CA . ALA B 1 55 ? 19.106 5.016 15.633 1.00 11.11 177 ALA B CA 1
ATOM 626 C C . ALA B 1 55 ? 20.618 4.795 15.629 1.00 11.35 177 ALA B C 1
ATOM 627 O O . ALA B 1 55 ? 21.392 5.680 16.014 1.00 12.54 177 ALA B O 1
ATOM 629 N N . GLU B 1 56 ? 21.060 3.624 15.188 1.00 10.68 178 GLU B N 1
ATOM 630 C CA . GLU B 1 56 ? 22.507 3.379 15.143 1.00 9.44 178 GLU B CA 1
ATOM 631 C C . GLU B 1 56 ? 23.228 4.422 14.274 1.00 10.12 178 GLU B C 1
ATOM 632 O O . GLU B 1 56 ? 24.354 4.857 14.582 1.00 11.44 178 GLU B O 1
ATOM 638 N N . LYS B 1 57 ? 22.582 4.865 13.203 1.00 11.48 179 LYS B N 1
ATOM 639 C CA . LYS B 1 57 ? 23.227 5.849 12.326 1.00 10.72 179 LYS B CA 1
ATOM 640 C C . LYS B 1 57 ? 23.455 7.187 13.032 1.00 12.73 179 LYS B C 1
ATOM 641 O O . LYS B 1 57 ? 24.480 7.876 12.805 1.00 10.96 179 LYS B O 1
ATOM 644 N N . THR B 1 58 ? 22.521 7.543 13.912 1.00 10.66 180 THR B N 1
ATOM 645 C CA . THR B 1 58 ? 22.697 8.742 14.734 1.00 10.21 180 THR B CA 1
ATOM 646 C C . THR B 1 58 ? 23.915 8.604 15.656 1.00 10.76 180 THR B C 1
ATOM 647 O O . THR B 1 58 ? 24.737 9.509 15.761 1.00 11.29 180 THR B O 1
ATOM 651 N N . VAL B 1 59 ? 24.023 7.470 16.337 1.00 9.70 181 VAL B N 1
ATOM 652 C CA . VAL B 1 59 ? 25.198 7.203 17.175 1.00 11.77 181 VAL B CA 1
ATOM 653 C C . VAL B 1 59 ? 26.490 7.295 16.353 1.00 11.70 181 VAL B C 1
ATOM 654 O O . VAL B 1 59 ? 27.451 7.916 16.801 1.00 12.13 181 VAL B O 1
ATOM 658 N N . LYS B 1 60 ? 26.513 6.688 15.166 1.00 10.53 182 LYS B N 1
ATOM 659 C CA A LYS B 1 60 ? 27.706 6.759 14.301 0.75 11.98 182 LYS B CA 1
ATOM 660 C CA B LYS B 1 60 ? 27.681 6.770 14.272 0.25 10.01 182 LYS B CA 1
ATOM 661 C C . LYS B 1 60 ? 28.089 8.222 14.018 1.00 9.57 182 LYS B C 1
ATOM 662 O O . LYS B 1 60 ? 29.265 8.595 14.119 1.00 11.41 182 LYS B O 1
ATOM 669 N N . ASN B 1 61 ? 27.100 9.048 13.676 1.00 9.23 183 ASN B N 1
ATOM 670 C CA A ASN B 1 61 ? 27.362 10.471 13.444 0.75 12.01 183 ASN B CA 1
ATOM 671 C CA B ASN B 1 61 ? 27.328 10.478 13.460 0.25 8.90 183 ASN B CA 1
ATOM 672 C C . ASN B 1 61 ? 27.895 11.163 14.706 1.00 9.36 183 ASN B C 1
ATOM 673 O O . ASN B 1 61 ? 28.879 11.941 14.639 1.00 11.89 183 ASN B O 1
ATOM 682 N 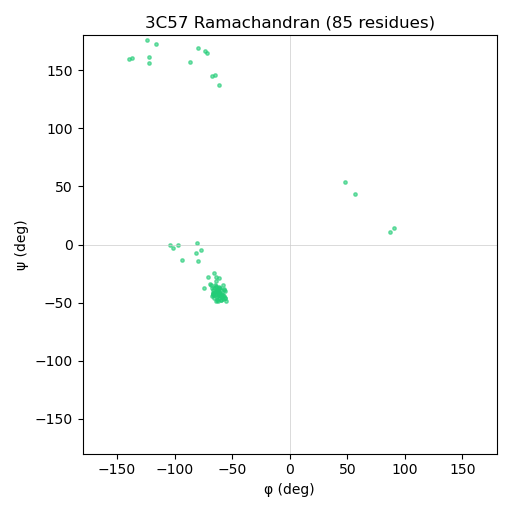N . TYR B 1 62 ? 27.286 10.893 15.859 1.00 10.16 184 TYR B N 1
ATOM 683 C CA . TYR B 1 62 ? 27.754 11.533 17.112 1.00 12.57 184 TYR B CA 1
ATOM 684 C C . TYR B 1 62 ? 29.190 11.107 17.478 1.00 12.52 184 TYR B C 1
ATOM 685 O O . TYR B 1 62 ? 30.025 11.917 17.931 1.00 9.41 184 TYR B O 1
ATOM 694 N N . VAL B 1 63 ? 29.464 9.825 17.323 1.00 11.18 185 VAL B N 1
ATOM 695 C CA . VAL B 1 63 ? 30.804 9.302 17.618 1.00 11.73 185 VAL B CA 1
ATOM 696 C C . VAL B 1 63 ? 31.833 9.931 16.680 1.00 12.69 185 VAL B C 1
ATOM 697 O O . VAL B 1 63 ? 32.914 10.316 17.086 1.00 10.44 185 VAL B O 1
ATOM 701 N N . SER B 1 64 ? 31.464 10.074 15.412 1.00 9.75 186 SER B N 1
ATOM 702 C CA A SER B 1 64 ? 32.368 10.658 14.437 0.50 9.42 186 SER B CA 1
ATOM 703 C CA B SER B 1 64 ? 32.327 10.679 14.405 0.50 10.40 186 SER B CA 1
ATOM 704 C C . SER B 1 64 ? 32.715 12.099 14.833 1.00 10.17 186 SER B C 1
ATOM 705 O O . SER B 1 64 ? 33.892 12.497 14.794 1.00 10.17 186 SER B O 1
ATOM 710 N N . ARG B 1 65 ? 31.700 12.880 15.195 1.00 8.85 187 ARG B N 1
ATOM 711 C CA . ARG B 1 65 ? 31.946 14.270 15.647 1.00 9.26 187 ARG B CA 1
ATOM 712 C C . ARG B 1 65 ? 32.784 14.361 16.922 1.00 11.95 187 ARG B C 1
ATOM 713 O O . ARG B 1 65 ? 33.617 15.255 17.055 1.00 12.34 187 ARG B O 1
ATOM 721 N N . LEU B 1 66 ? 32.540 13.463 17.866 1.00 8.61 188 LEU B N 1
ATOM 722 C CA . LEU B 1 66 ? 33.263 13.449 19.137 1.00 9.92 188 LEU B CA 1
ATOM 723 C C . LEU B 1 66 ? 34.730 13.123 18.873 1.00 11.19 188 LEU B C 1
ATOM 724 O O . LEU B 1 66 ? 35.637 13.746 19.422 1.00 11.07 188 LEU B O 1
ATOM 729 N N . LEU B 1 67 ? 34.972 12.122 18.050 1.00 10.88 189 LEU B N 1
ATOM 730 C CA . LEU B 1 67 ? 36.366 11.699 17.859 1.00 11.53 189 LEU B CA 1
ATOM 731 C C . LEU B 1 67 ? 37.131 12.805 17.112 1.00 12.59 189 LEU B C 1
ATOM 732 O O . LEU B 1 67 ? 38.316 13.043 17.358 1.00 13.68 189 LEU B O 1
ATOM 737 N N . ALA B 1 68 ? 36.451 13.489 16.199 1.00 11.93 190 ALA B N 1
ATOM 738 C CA . ALA B 1 68 ? 37.078 14.591 15.471 1.00 12.56 190 ALA B CA 1
ATOM 739 C C . ALA B 1 68 ? 37.480 15.683 16.452 1.00 12.69 190 ALA B C 1
ATOM 740 O O . ALA B 1 68 ? 38.577 16.247 16.372 1.00 13.78 190 ALA B O 1
ATOM 742 N N . LYS B 1 69 ? 36.607 15.948 17.417 1.00 9.85 191 LYS B N 1
ATOM 743 C CA . LYS B 1 69 ? 36.889 16.998 18.415 1.00 9.40 191 LYS B CA 1
ATOM 744 C C . LYS B 1 69 ? 38.063 16.601 19.297 1.00 9.85 191 LYS B C 1
ATOM 745 O O . LYS B 1 69 ? 38.940 17.446 19.612 1.00 10.16 191 LYS B O 1
ATOM 751 N N . LEU B 1 70 ? 38.083 15.335 19.728 1.00 9.62 192 LEU B N 1
ATOM 752 C CA . LEU B 1 70 ? 39.197 14.860 20.587 1.00 10.74 192 LEU B CA 1
ATOM 753 C C . LEU B 1 70 ? 40.538 14.905 19.841 1.00 10.18 192 LEU B C 1
ATOM 754 O O . LEU B 1 70 ? 41.616 15.052 20.471 1.00 10.71 192 LEU B O 1
ATOM 759 N N . GLY B 1 71 ? 40.476 14.775 18.508 1.00 9.25 193 GLY B N 1
ATOM 760 C CA . GLY B 1 71 ? 41.681 14.769 17.673 1.00 11.40 193 GLY B CA 1
ATOM 761 C C . GLY B 1 71 ? 42.247 16.142 17.365 1.00 9.29 193 GLY B C 1
ATOM 762 O O . GLY B 1 71 ? 43.244 16.240 16.639 1.00 10.27 193 GLY B O 1
ATOM 763 N N . MET B 1 72 ? 41.613 17.185 17.910 1.00 8.67 194 MET B N 1
ATOM 764 C CA A MET B 1 72 ? 42.065 18.567 17.754 0.50 8.10 194 MET B CA 1
ATOM 765 C CA B MET B 1 72 ? 42.099 18.549 17.755 0.50 12.29 194 MET B CA 1
ATOM 766 C C . MET B 1 72 ? 42.501 19.127 19.108 1.00 10.11 194 MET B C 1
ATOM 767 O O . MET B 1 72 ? 42.022 18.674 20.132 1.00 11.09 194 MET B O 1
ATOM 776 N N . GLU B 1 73 ? 43.416 20.109 19.108 1.00 9.99 195 GLU B N 1
ATOM 777 C CA . GLU B 1 73 ? 43.798 20.788 20.354 1.00 8.60 195 GLU B CA 1
ATOM 778 C C . GLU B 1 73 ? 43.889 22.292 20.073 1.00 9.46 195 GLU B C 1
ATOM 779 O O . GLU B 1 73 ? 44.005 22.706 18.916 1.00 9.72 195 GLU B O 1
ATOM 785 N N . ARG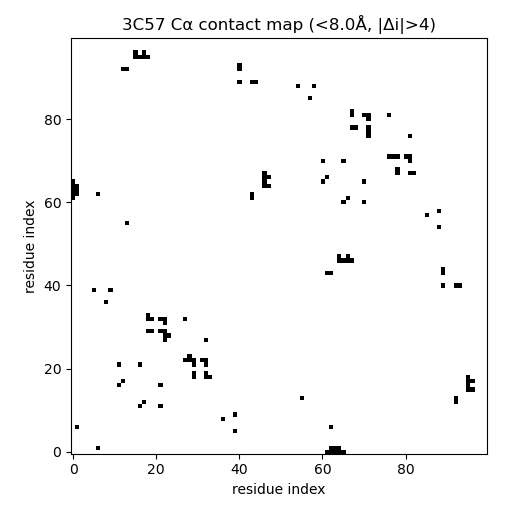 B 1 74 ? 43.817 23.082 21.135 1.00 10.18 196 ARG B N 1
ATOM 786 C CA . ARG B 1 74 ? 43.963 24.527 21.009 1.00 9.15 196 ARG B CA 1
ATOM 787 C C . ARG B 1 74 ? 45.342 24.898 20.452 1.00 9.76 196 ARG B C 1
ATOM 788 O O . ARG B 1 74 ? 46.381 24.364 20.880 1.00 10.44 196 ARG B O 1
ATOM 796 N N . ARG B 1 75 ? 45.367 25.850 19.519 1.00 7.16 197 ARG B N 1
ATOM 797 C CA . ARG B 1 75 ? 46.618 26.363 18.984 1.00 7.18 197 ARG B CA 1
ATOM 798 C C . ARG B 1 75 ? 47.087 27.592 19.706 1.00 11.48 197 ARG B C 1
ATOM 799 O O . ARG B 1 75 ? 48.184 28.060 19.443 1.00 12.80 197 ARG B O 1
ATOM 807 N N . THR B 1 76 ? 46.219 28.206 20.507 1.00 10.68 198 THR B N 1
ATOM 808 C CA . THR B 1 76 ? 46.453 29.600 20.903 1.00 16.84 198 THR B CA 1
ATOM 809 C C . THR B 1 76 ? 46.667 29.661 22.381 1.00 19.03 198 THR B C 1
ATOM 810 O O . THR B 1 76 ? 46.462 28.676 23.078 1.00 20.51 198 THR B O 1
ATOM 814 N N . GLN B 1 77 ? 47.045 30.849 22.839 1.00 22.08 199 GLN B N 1
ATOM 815 C CA . GLN B 1 77 ? 47.362 31.111 24.235 1.00 25.69 199 GLN B CA 1
ATOM 816 C C . GLN B 1 77 ? 46.099 31.200 25.086 1.00 26.53 199 GLN B C 1
ATOM 817 O O . GLN B 1 77 ? 45.250 30.309 25.041 1.00 29.48 199 GLN B O 1
#

Secondary structure (DSSP, 8-state):
---HHHHHHHHHHHTT--HHHHHHHHT--HHHHHHHHHHHHHHHT------/-HHHHHHHHHHHTT--HHHHHHHHT--HHHHHHHHHHHHHHHT------

Nearest PDB structures (foldseek):
  3c57-assembly1_A  TM=1.008E+00  e=8.557E-07  Mycobacterium tuberculosis
  6eo3-assembly1_B  TM=8.659E-01  e=1.088E-01  Salmonella enterica subsp. enterica serovar Typhimurium
  5w43-assembly1_A  TM=8.461E-01  e=1.341E-01  Escherichia coli str. K-12 substr. MG1655
  5o8y-assembly1_D  TM=8.618E-01  e=1.771E-01  Salmonella enterica subsp. enterica serovar Typhimurium str. LT2
  1h0m-assembly2_D  TM=8.085E-01  e=7.117E-01  Agrobacterium tumefaciens

GO terms:
  GO:0072493 host cell endosome lumen (C, IDA)
  GO:0005576 extracellular region (C, IDA)
  GO:0005829 cytosol (C, IDA)
  GO:0003677 DNA binding (F, IDA)
  GO:0022611 dormancy process (P, IDA)
  GO:0045893 positive regulation of DNA-templated transcription (P, IGI)
  GO:0001666 response to hypoxia (P, IMP)
  GO:0005886 plasma membrane (C, HDA)
  GO:0003700 DNA-binding transcription factor activity (F, IMP)

Solvent-accessible surface area: 6939 Å² total; per-residue (Å²): 83,26,81,81,78,16,109,79,13,9,30,14,19,55,115,33,29,19,24,71,74,0,2,94,140,58,184,70,63,80,143,50,2,110,90,100,14,63,130,3,28,64,102,11,48,147,82,125,226,111,175,93,115,76,25,100,71,6,15,33,28,18,6,97,20,24,23,25,58,72,0,5,115,157,62,192,64,65,84,97,42,0,86,69,77,14,64,121,8,29,64,119,20,50,147,83,119,229,106,169

Foldseek 3Di:
DDDPVLVVLVVCVVVPDDLVRVCVVVVHDSVVSVVSVVVSVVVVVDDDPDD/DVVLVVLVVCVVVVDDLVRVCVVVVHPSVVSVVSVVVSVVVVPDDDPDD